Protein AF-A0A367QT97-F1 (afdb_monomer)

Structure (mmCIF, N/CA/C/O backbone):
data_AF-A0A367QT97-F1
#
_entry.id   AF-A0A367QT97-F1
#
loop_
_atom_site.group_PDB
_atom_site.id
_atom_site.type_symbol
_atom_site.label_atom_id
_atom_site.label_alt_id
_atom_site.label_comp_id
_atom_site.label_asym_id
_atom_site.label_entity_id
_atom_site.label_seq_id
_atom_site.pdbx_PDB_ins_code
_atom_site.Cartn_x
_atom_site.Cartn_y
_atom_site.Cartn_z
_atom_site.occupancy
_atom_site.B_iso_or_equiv
_atom_site.auth_seq_id
_atom_site.auth_comp_id
_atom_site.auth_asym_id
_atom_site.auth_atom_id
_atom_site.pdbx_PDB_model_num
ATOM 1 N N . MET A 1 1 ? -11.646 2.315 7.228 1.00 71.12 1 MET A N 1
ATOM 2 C CA . MET A 1 1 ? -12.641 1.534 6.466 1.00 71.12 1 MET A CA 1
ATOM 3 C C . MET A 1 1 ? -11.868 0.603 5.550 1.00 71.12 1 MET A C 1
ATOM 5 O O . MET A 1 1 ? -10.977 1.116 4.876 1.00 71.12 1 MET A O 1
ATOM 9 N N . PRO A 1 2 ? -12.217 -0.692 5.456 1.00 78.62 2 PRO A N 1
ATOM 10 C CA . PRO A 1 2 ? -11.449 -1.625 4.644 1.00 78.62 2 PRO A CA 1
ATOM 11 C C . PRO A 1 2 ? -11.637 -1.324 3.158 1.00 78.62 2 PRO A C 1
ATOM 13 O O . PRO A 1 2 ? -12.748 -1.034 2.698 1.00 78.62 2 PRO A O 1
ATOM 16 N N . TYR A 1 3 ? -10.556 -1.431 2.391 1.00 83.12 3 TYR A N 1
ATOM 17 C CA . TYR A 1 3 ? -10.597 -1.274 0.942 1.00 83.12 3 TYR A CA 1
ATOM 18 C C . TYR A 1 3 ? -11.240 -2.513 0.319 1.00 83.12 3 TYR A C 1
ATOM 20 O O . TYR A 1 3 ? -10.768 -3.637 0.518 1.00 83.12 3 TYR A O 1
ATOM 28 N N . LYS A 1 4 ? -12.314 -2.330 -0.456 1.00 82.75 4 LYS A N 1
ATOM 29 C CA . LYS A 1 4 ? -13.041 -3.444 -1.089 1.00 82.75 4 LYS A CA 1
ATOM 30 C C . LYS A 1 4 ? -12.372 -3.898 -2.375 1.00 82.75 4 LYS A C 1
ATOM 32 O O . LYS A 1 4 ? -12.385 -5.088 -2.680 1.00 82.75 4 LYS A O 1
ATOM 37 N N . GLN A 1 5 ? -11.770 -2.969 -3.109 1.00 85.44 5 GLN A N 1
ATOM 38 C CA . GLN A 1 5 ? -11.031 -3.258 -4.331 1.00 85.44 5 GLN A CA 1
ATOM 39 C C . GLN A 1 5 ? -9.700 -2.508 -4.358 1.00 85.44 5 GLN A C 1
ATOM 41 O O . GLN A 1 5 ? -9.573 -1.423 -3.797 1.00 85.44 5 GLN A O 1
ATOM 46 N N . ILE A 1 6 ? -8.730 -3.037 -5.105 1.00 87.06 6 ILE A N 1
ATOM 47 C CA . ILE A 1 6 ? -7.455 -2.351 -5.376 1.00 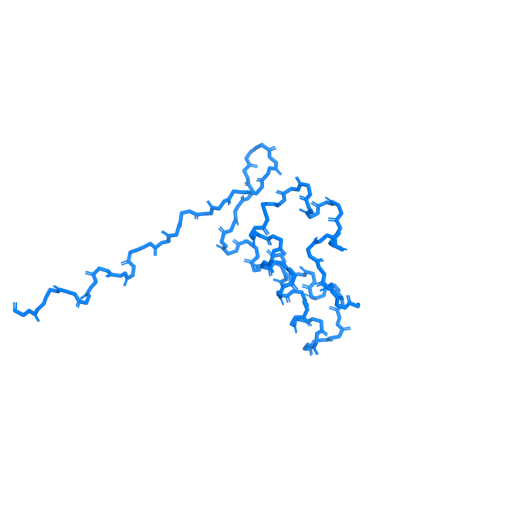87.06 6 ILE A CA 1
ATOM 48 C C . ILE A 1 6 ? -7.644 -0.961 -6.012 1.00 87.06 6 ILE A C 1
ATOM 50 O O . ILE A 1 6 ? -6.807 -0.081 -5.848 1.00 87.06 6 ILE A O 1
ATOM 54 N N . ASN A 1 7 ? -8.774 -0.731 -6.690 1.00 86.12 7 ASN A N 1
ATOM 55 C CA . ASN A 1 7 ? -9.116 0.561 -7.289 1.00 86.12 7 ASN A CA 1
ATOM 56 C C . ASN A 1 7 ? -9.513 1.629 -6.257 1.00 86.12 7 ASN A C 1
ATOM 58 O O . ASN A 1 7 ? -9.411 2.819 -6.559 1.00 86.12 7 ASN A O 1
ATOM 62 N N . ASP A 1 8 ? -9.917 1.211 -5.055 1.00 88.31 8 ASP A N 1
ATOM 63 C CA . ASP A 1 8 ? -10.270 2.105 -3.948 1.00 88.31 8 ASP A CA 1
ATOM 64 C C . ASP A 1 8 ? -9.023 2.624 -3.215 1.00 88.31 8 ASP A C 1
ATOM 66 O O . ASP A 1 8 ? -9.120 3.529 -2.388 1.00 88.31 8 ASP A O 1
ATOM 70 N N . LEU A 1 9 ? -7.846 2.060 -3.511 1.00 87.69 9 LEU A N 1
ATOM 71 C CA . LEU A 1 9 ? -6.585 2.489 -2.919 1.00 87.69 9 LEU A CA 1
ATOM 72 C C . LEU A 1 9 ? -6.235 3.929 -3.334 1.00 87.69 9 LEU A C 1
ATOM 74 O O . LEU A 1 9 ? -6.629 4.378 -4.421 1.00 87.69 9 LEU A O 1
ATOM 78 N N . PRO A 1 10 ? -5.439 4.646 -2.516 1.00 87.62 10 PRO A N 1
ATOM 79 C CA . PRO A 1 10 ? -4.959 5.979 -2.860 1.00 87.62 10 PRO A CA 1
ATOM 80 C C . PRO A 1 10 ? -4.244 5.998 -4.216 1.00 87.62 10 PRO A C 1
ATOM 82 O O . PRO A 1 10 ? -3.500 5.074 -4.551 1.00 87.62 10 PRO A O 1
ATOM 85 N N . ASP A 1 11 ? -4.402 7.073 -4.988 1.00 87.69 11 ASP A N 1
ATOM 86 C CA . ASP A 1 11 ? -3.769 7.191 -6.311 1.00 87.69 11 ASP A CA 1
ATOM 87 C C . ASP A 1 11 ? -2.238 7.107 -6.236 1.00 87.69 11 ASP A C 1
ATOM 89 O O . ASP A 1 11 ? -1.596 6.551 -7.123 1.00 87.69 11 ASP A O 1
ATOM 93 N N . SER A 1 12 ? -1.642 7.568 -5.132 1.00 85.38 12 SER A N 1
ATOM 94 C CA . SER A 1 12 ? -0.210 7.409 -4.859 1.00 85.38 12 SER A CA 1
ATOM 95 C C . SER A 1 12 ? 0.220 5.944 -4.743 1.00 85.38 12 SER A C 1
ATOM 97 O O . SER A 1 12 ? 1.356 5.615 -5.065 1.00 85.38 12 SER A O 1
ATOM 99 N N . VAL A 1 13 ? -0.668 5.054 -4.308 1.00 86.69 13 VAL A N 1
ATOM 100 C CA . VAL A 1 13 ? -0.423 3.612 -4.246 1.00 86.69 13 VAL A CA 1
ATOM 101 C C . VAL A 1 13 ? -0.612 3.033 -5.647 1.00 86.69 13 VAL A C 1
ATOM 103 O O . VAL A 1 13 ? 0.324 2.468 -6.203 1.00 86.69 13 VAL A O 1
ATOM 106 N N . LYS A 1 14 ? -1.770 3.266 -6.275 1.00 89.44 14 LYS A N 1
ATOM 107 C CA . LYS A 1 14 ? -2.119 2.692 -7.589 1.00 89.44 14 LYS A CA 1
ATOM 108 C C . LYS A 1 14 ? -1.150 3.073 -8.711 1.00 89.44 14 LYS A C 1
ATOM 110 O O . LYS A 1 14 ? -0.829 2.230 -9.540 1.00 89.44 14 LYS A O 1
ATOM 115 N N . ASN A 1 15 ? -0.666 4.315 -8.726 1.00 89.19 15 ASN A N 1
ATOM 116 C CA . ASN A 1 15 ? 0.213 4.810 -9.790 1.00 89.19 15 ASN A CA 1
ATOM 117 C C . ASN A 1 15 ? 1.667 4.340 -9.643 1.00 89.19 15 ASN A C 1
ATOM 119 O O . ASN A 1 15 ? 2.405 4.318 -10.625 1.00 89.19 15 ASN A O 1
ATOM 123 N N . ASN A 1 16 ? 2.092 3.980 -8.429 1.00 88.38 16 ASN A N 1
ATOM 124 C CA . ASN A 1 16 ? 3.479 3.599 -8.157 1.00 88.38 16 ASN A CA 1
ATOM 125 C C . ASN A 1 16 ? 3.665 2.085 -7.990 1.00 88.38 16 ASN A C 1
ATOM 127 O O . ASN A 1 16 ? 4.789 1.601 -8.120 1.00 88.38 16 ASN A O 1
ATOM 131 N N . LEU A 1 17 ? 2.591 1.346 -7.694 1.00 89.94 17 LEU A N 1
ATOM 132 C CA . LEU A 1 17 ? 2.634 -0.084 -7.407 1.00 89.94 17 LEU A CA 1
ATOM 133 C C . LEU A 1 17 ? 2.069 -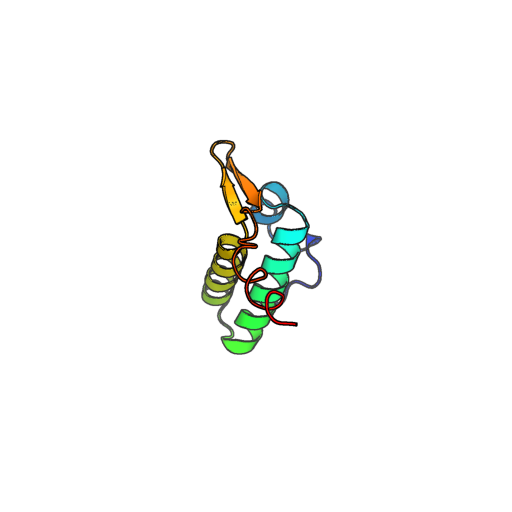0.918 -8.560 1.00 89.94 17 LEU A C 1
ATOM 135 O O . LEU A 1 17 ? 0.974 -0.627 -9.048 1.00 89.94 17 LEU A O 1
ATOM 139 N N . PRO 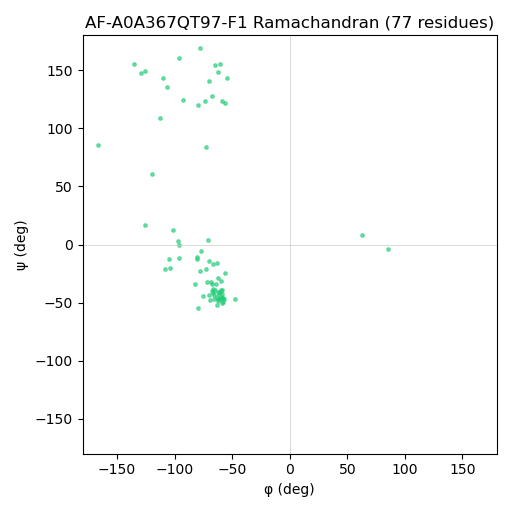A 1 18 ? 2.743 -2.016 -8.942 1.00 91.62 18 PRO A N 1
ATOM 140 C CA . PRO A 1 18 ? 2.171 -3.012 -9.838 1.00 91.62 18 PRO A CA 1
ATOM 141 C C . PRO A 1 18 ? 0.904 -3.624 -9.237 1.00 91.62 18 PRO A C 1
ATOM 143 O O . PRO A 1 18 ? 0.769 -3.704 -8.016 1.00 91.62 18 PRO A O 1
ATOM 146 N N . LYS A 1 19 ? 0.006 -4.141 -10.085 1.00 91.00 19 LYS A N 1
ATOM 147 C CA . LYS A 1 19 ? -1.277 -4.735 -9.661 1.00 91.00 19 LYS A CA 1
ATOM 148 C C . LYS A 1 19 ? -1.134 -5.716 -8.490 1.00 91.00 19 LYS A C 1
ATOM 150 O O . LYS A 1 19 ? -1.864 -5.614 -7.514 1.00 91.00 19 LYS A O 1
ATOM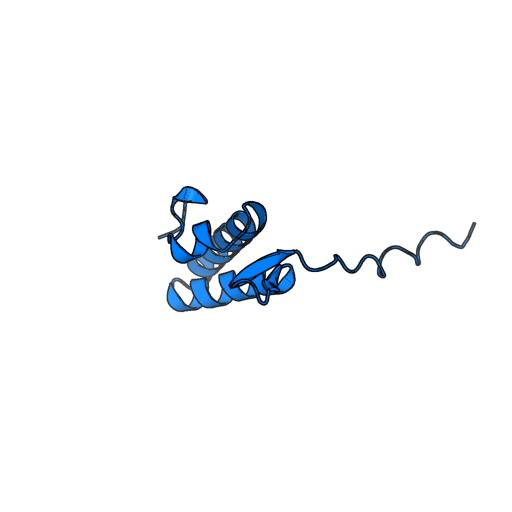 155 N N . HIS A 1 20 ? -0.164 -6.622 -8.558 1.00 91.00 20 HIS A N 1
ATOM 156 C CA . HIS A 1 20 ? 0.030 -7.617 -7.506 1.00 91.00 20 HIS A CA 1
ATOM 157 C C . HIS A 1 20 ? 0.491 -7.002 -6.171 1.00 91.00 20 HIS A C 1
ATOM 159 O O . HIS A 1 20 ? 0.051 -7.415 -5.103 1.00 91.00 20 HIS A O 1
ATOM 165 N N . ALA A 1 21 ? 1.291 -5.936 -6.211 1.00 91.69 21 ALA A N 1
ATOM 166 C CA . ALA A 1 21 ? 1.669 -5.208 -5.004 1.00 91.69 21 ALA A CA 1
ATOM 167 C C . ALA A 1 21 ? 0.478 -4.453 -4.384 1.00 91.69 21 ALA A C 1
ATOM 169 O O . ALA A 1 21 ? 0.390 -4.338 -3.163 1.00 91.69 21 ALA A O 1
ATOM 170 N N . GLN A 1 22 ? -0.464 -3.976 -5.208 1.00 93.81 22 GLN A N 1
ATOM 171 C CA . GLN A 1 22 ? -1.716 -3.376 -4.731 1.00 93.81 22 GLN A CA 1
ATOM 172 C C . GLN A 1 22 ? -2.593 -4.402 -3.998 1.00 93.81 22 GLN A C 1
ATOM 174 O O . GLN A 1 22 ? -3.173 -4.080 -2.964 1.00 93.81 22 GLN A O 1
ATOM 179 N N . GLU A 1 23 ? -2.655 -5.642 -4.494 1.00 93.38 23 GLU A N 1
ATOM 180 C CA . GLU A 1 23 ? -3.379 -6.748 -3.847 1.00 93.38 23 GLU A CA 1
ATOM 181 C C . GLU A 1 23 ? -2.775 -7.079 -2.471 1.00 93.38 23 GLU A C 1
ATOM 183 O O . GLU A 1 23 ? -3.505 -7.183 -1.485 1.00 93.38 23 GLU A O 1
ATOM 188 N N . ILE A 1 24 ? -1.440 -7.159 -2.377 1.00 93.12 24 ILE A N 1
ATOM 189 C CA . ILE A 1 24 ? -0.726 -7.364 -1.104 1.00 93.12 24 ILE A CA 1
ATOM 190 C C . ILE A 1 24 ? -1.023 -6.222 -0.130 1.00 93.12 24 ILE A C 1
ATOM 192 O O . ILE A 1 24 ? -1.341 -6.465 1.036 1.00 93.12 24 ILE A O 1
ATOM 196 N N . PHE A 1 25 ? -0.944 -4.977 -0.607 1.00 93.19 25 PHE A N 1
ATOM 197 C CA . PHE A 1 25 ? -1.235 -3.800 0.202 1.00 93.19 25 PHE A CA 1
ATOM 198 C C . PHE A 1 25 ? -2.662 -3.848 0.760 1.00 93.19 25 PHE A C 1
ATOM 200 O O . PHE A 1 25 ? -2.853 -3.668 1.960 1.00 93.19 25 PHE A O 1
ATOM 207 N N . GLN A 1 26 ? -3.652 -4.122 -0.093 1.00 94.00 26 GLN A N 1
ATOM 208 C CA . GLN A 1 26 ? -5.060 -4.208 0.291 1.00 94.00 26 GLN A CA 1
ATOM 209 C C . GLN A 1 26 ? -5.286 -5.281 1.363 1.00 94.00 26 GLN A C 1
ATOM 211 O O . GLN A 1 26 ? -5.912 -5.007 2.386 1.00 94.00 26 GLN A O 1
ATOM 216 N N . ALA A 1 27 ? -4.772 -6.494 1.141 1.00 92.75 27 ALA A N 1
ATOM 217 C CA . ALA A 1 27 ? -4.945 -7.608 2.067 1.00 92.75 27 ALA A CA 1
ATOM 218 C C . ALA A 1 27 ? -4.310 -7.314 3.435 1.00 92.75 27 ALA A C 1
ATOM 220 O O . ALA A 1 27 ? -4.954 -7.491 4.469 1.00 92.75 27 ALA A O 1
ATOM 221 N N . ALA A 1 28 ? -3.073 -6.811 3.439 1.00 94.00 28 ALA A N 1
ATOM 222 C CA . ALA A 1 28 ? -2.358 -6.469 4.662 1.00 94.00 28 ALA A CA 1
ATOM 223 C C . ALA A 1 28 ? -3.004 -5.294 5.410 1.00 94.00 28 ALA A C 1
ATOM 225 O O . ALA A 1 28 ? -3.075 -5.318 6.637 1.00 94.00 28 ALA A O 1
ATOM 226 N N . PHE A 1 29 ? -3.503 -4.286 4.688 1.00 93.25 29 PHE A N 1
ATOM 227 C CA . PHE A 1 29 ? -4.221 -3.164 5.285 1.00 93.25 29 PHE A CA 1
ATOM 228 C C . PHE A 1 29 ? -5.509 -3.631 5.961 1.00 93.25 29 PHE A C 1
ATOM 230 O O . PHE A 1 29 ? -5.707 -3.347 7.136 1.00 93.25 29 PHE A O 1
ATOM 237 N N . ASN A 1 30 ? -6.354 -4.376 5.241 1.00 92.12 30 ASN A N 1
ATOM 238 C CA . ASN A 1 30 ? -7.640 -4.833 5.765 1.00 92.12 30 ASN A CA 1
ATOM 239 C C . ASN A 1 30 ? -7.456 -5.720 7.002 1.00 92.12 30 ASN A C 1
ATOM 241 O O . ASN A 1 30 ? -8.178 -5.558 7.979 1.00 92.12 30 ASN A O 1
ATOM 245 N N . ASN A 1 31 ? -6.461 -6.612 6.983 1.00 92.94 31 ASN A N 1
ATOM 246 C CA . ASN A 1 31 ? -6.154 -7.468 8.124 1.00 92.94 31 ASN A CA 1
ATOM 247 C C . ASN A 1 31 ? -5.648 -6.665 9.336 1.00 92.94 31 ASN A C 1
ATOM 249 O O . ASN A 1 31 ? -6.099 -6.888 10.454 1.00 92.94 31 ASN A O 1
ATOM 253 N N . ALA A 1 32 ? -4.763 -5.690 9.119 1.00 92.19 32 ALA A N 1
ATOM 254 C CA . ALA A 1 32 ? -4.247 -4.855 10.200 1.00 92.19 32 ALA A CA 1
ATOM 255 C C . ALA A 1 32 ? -5.290 -3.862 10.744 1.00 92.19 32 ALA A C 1
ATOM 257 O O . ALA A 1 32 ? -5.269 -3.541 11.930 1.00 92.19 32 ALA A O 1
ATOM 258 N N . GLU A 1 33 ? -6.199 -3.363 9.904 1.00 91.06 33 GLU A N 1
ATOM 259 C CA . GLU A 1 33 ? -7.323 -2.537 10.348 1.00 91.06 33 GLU A CA 1
ATOM 260 C C . GLU A 1 33 ? -8.297 -3.359 11.200 1.00 91.06 33 GLU A C 1
ATOM 262 O O . GLU A 1 33 ? -8.742 -2.882 12.240 1.00 91.06 33 GLU A O 1
ATOM 267 N N . GLU A 1 34 ? -8.588 -4.599 10.799 1.00 91.06 34 GLU A N 1
ATOM 268 C CA . GLU A 1 34 ? -9.417 -5.525 11.576 1.00 91.06 34 GLU A CA 1
ATOM 269 C C . GLU A 1 34 ? -8.786 -5.854 12.938 1.00 91.06 34 GLU A C 1
ATOM 271 O O . GLU A 1 34 ? -9.485 -5.882 13.949 1.00 91.06 34 GLU A O 1
ATOM 276 N N . GLU A 1 35 ? -7.467 -6.055 12.981 1.00 91.38 35 GLU A N 1
ATOM 277 C CA . GLU A 1 35 ? -6.751 -6.410 14.209 1.00 91.38 35 GLU A CA 1
ATOM 278 C C . GLU A 1 35 ? -6.579 -5.223 15.167 1.00 91.38 35 GLU A C 1
ATOM 280 O O . GLU A 1 35 ? -6.758 -5.364 16.378 1.00 91.38 35 GLU A O 1
ATOM 285 N N . TYR A 1 36 ? -6.204 -4.053 14.643 1.00 88.56 36 TYR A N 1
ATOM 286 C CA . TYR A 1 36 ? -5.783 -2.918 15.469 1.00 88.56 36 TYR A CA 1
ATOM 287 C C . TYR A 1 36 ? -6.790 -1.771 15.523 1.00 88.56 36 TYR A C 1
ATOM 289 O O . TYR A 1 36 ? -6.696 -0.944 16.424 1.00 88.56 36 TYR A O 1
ATOM 297 N N . GLY A 1 37 ? -7.711 -1.663 14.563 1.00 87.44 37 GLY A N 1
ATOM 298 C CA . GLY A 1 37 ? -8.640 -0.531 14.453 1.00 87.44 37 GLY A CA 1
ATOM 299 C C . GLY A 1 37 ? -7.966 0.827 14.201 1.00 87.44 37 GLY A C 1
ATOM 300 O O . GLY A 1 37 ? -8.624 1.863 14.257 1.00 87.44 37 GLY A O 1
ATOM 301 N N . GLU A 1 38 ? -6.658 0.838 13.934 1.00 90.56 38 GLU A N 1
ATOM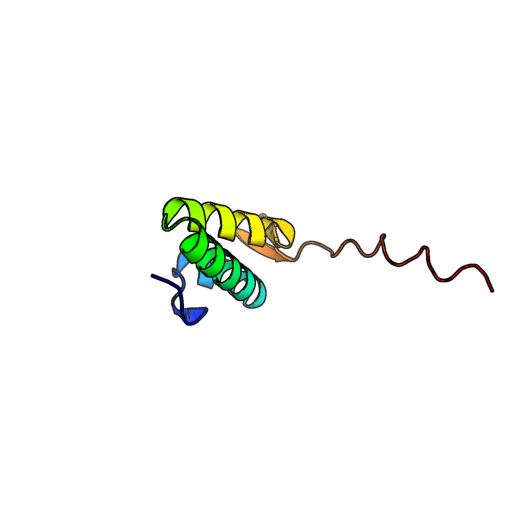 302 C CA . GLU A 1 38 ? -5.841 2.038 13.759 1.00 90.56 38 GLU A CA 1
ATOM 303 C C . GLU A 1 38 ? -5.358 2.145 12.313 1.00 90.56 38 GLU A C 1
ATOM 305 O O . GLU A 1 38 ? -4.460 1.419 11.879 1.00 90.56 38 GLU A O 1
ATOM 310 N N . GLU A 1 39 ? -5.911 3.103 11.574 1.00 88.38 39 GLU A N 1
ATOM 311 C CA . GLU A 1 39 ? -5.599 3.312 10.158 1.00 88.38 39 GLU A CA 1
ATOM 312 C C . GLU A 1 39 ? -4.102 3.566 9.915 1.00 88.38 39 GLU A C 1
ATOM 314 O O . GLU A 1 39 ? -3.494 2.923 9.059 1.00 88.38 39 GLU A O 1
ATOM 319 N N . GLU A 1 40 ? -3.456 4.430 10.705 1.00 90.62 40 GLU A N 1
ATOM 320 C CA . GLU A 1 40 ? -2.016 4.688 10.566 1.00 90.62 40 GLU A CA 1
ATOM 321 C C . GLU A 1 40 ? -1.169 3.424 10.741 1.00 90.62 40 GLU A C 1
ATOM 323 O O . GLU A 1 40 ? -0.165 3.223 10.048 1.00 90.62 40 GLU A O 1
ATOM 328 N N . ARG A 1 41 ? -1.555 2.561 11.688 1.00 92.81 41 ARG A N 1
ATOM 329 C CA . ARG A 1 41 ? -0.861 1.300 11.935 1.00 92.81 41 ARG A CA 1
ATOM 330 C C . ARG A 1 41 ? -1.090 0.337 10.778 1.00 92.81 41 ARG A C 1
ATOM 332 O O . ARG A 1 41 ? -0.116 -0.247 10.304 1.00 92.81 41 ARG A O 1
ATOM 339 N N . ALA A 1 42 ? -2.319 0.244 10.279 1.00 92.75 42 ALA A N 1
ATOM 340 C CA . ALA A 1 42 ? -2.650 -0.557 9.109 1.00 92.75 42 ALA A CA 1
ATOM 341 C C . ALA A 1 42 ? -1.854 -0.121 7.869 1.00 92.75 42 ALA A C 1
ATOM 343 O O . ALA A 1 42 ? -1.268 -0.961 7.187 1.00 92.75 42 ALA A O 1
ATOM 344 N N . PHE A 1 43 ? -1.705 1.188 7.638 1.00 92.06 43 PHE A N 1
ATOM 345 C CA . PHE A 1 43 ? -0.846 1.726 6.579 1.00 92.06 43 PHE A CA 1
ATOM 346 C C . PHE A 1 43 ? 0.615 1.290 6.729 1.00 92.06 43 PHE A C 1
ATOM 348 O O . PHE A 1 43 ? 1.237 0.864 5.753 1.00 92.06 43 PHE A O 1
ATOM 355 N N . ARG A 1 44 ? 1.180 1.373 7.940 1.00 93.81 44 ARG A N 1
ATOM 356 C CA . ARG A 1 44 ? 2.563 0.938 8.201 1.00 93.81 44 ARG A CA 1
ATOM 357 C C . ARG A 1 44 ? 2.746 -0.557 7.922 1.00 93.81 44 ARG A C 1
ATOM 359 O O . ARG A 1 44 ? 3.743 -0.936 7.302 1.00 93.81 44 ARG A O 1
ATOM 366 N N . VAL A 1 45 ? 1.791 -1.392 8.333 1.00 94.38 45 VAL A N 1
ATOM 367 C CA . VAL A 1 45 ? 1.813 -2.846 8.095 1.00 94.38 45 VAL A CA 1
ATOM 368 C C . VAL A 1 45 ? 1.700 -3.156 6.602 1.00 94.38 45 VAL A C 1
ATOM 370 O O . VAL A 1 45 ? 2.527 -3.898 6.075 1.00 94.38 45 VAL A O 1
ATOM 373 N N . ALA A 1 46 ? 0.763 -2.523 5.897 1.00 93.31 46 ALA A N 1
ATOM 374 C CA . ALA A 1 46 ? 0.570 -2.714 4.463 1.00 93.31 46 ALA A CA 1
ATOM 375 C C . ALA A 1 46 ? 1.816 -2.340 3.644 1.00 93.31 46 ALA A C 1
ATOM 377 O O . ALA A 1 46 ? 2.271 -3.118 2.804 1.00 93.31 46 ALA A O 1
ATOM 378 N N . TRP A 1 47 ? 2.446 -1.200 3.943 1.00 93.31 47 TRP A N 1
ATOM 379 C CA . TRP A 1 47 ? 3.713 -0.821 3.309 1.00 93.31 47 TRP A CA 1
ATOM 380 C C . TRP A 1 47 ? 4.858 -1.771 3.647 1.00 93.31 47 TRP A C 1
ATOM 382 O O . TRP A 1 47 ? 5.733 -1.993 2.813 1.00 93.31 47 TRP A O 1
ATOM 392 N N . SER A 1 48 ? 4.871 -2.329 4.856 1.00 94.06 48 SER A N 1
ATOM 393 C CA . SER A 1 48 ? 5.869 -3.326 5.247 1.00 94.06 48 SER A CA 1
ATOM 394 C C . SER A 1 48 ? 5.686 -4.623 4.462 1.00 94.06 48 SER A C 1
ATOM 396 O O . SER A 1 48 ? 6.676 -5.188 4.011 1.00 94.06 48 SER A O 1
ATOM 398 N N . ALA A 1 49 ? 4.442 -5.054 4.232 1.00 93.38 49 ALA A N 1
ATOM 399 C CA . ALA A 1 49 ? 4.127 -6.219 3.409 1.00 93.38 49 ALA A CA 1
ATOM 400 C C . ALA A 1 49 ? 4.590 -6.027 1.959 1.00 93.38 49 ALA A C 1
ATOM 402 O O . ALA A 1 49 ? 5.328 -6.855 1.440 1.00 93.38 49 ALA A O 1
ATOM 403 N N . VAL A 1 50 ? 4.270 -4.883 1.348 1.00 92.50 50 VAL A N 1
ATOM 404 C CA . VAL A 1 50 ? 4.757 -4.533 0.004 1.00 92.50 50 VAL A CA 1
ATOM 405 C C . VAL A 1 50 ? 6.284 -4.546 -0.054 1.00 92.50 50 VAL A C 1
ATOM 407 O O . VAL A 1 50 ? 6.855 -5.155 -0.948 1.00 92.50 50 VAL A O 1
ATOM 410 N N . LYS A 1 51 ? 6.962 -3.932 0.924 1.00 91.56 51 LYS A N 1
ATOM 411 C CA . LYS A 1 51 ? 8.432 -3.877 0.989 1.00 91.56 51 LYS A CA 1
ATOM 412 C C . LYS A 1 51 ? 9.108 -5.238 1.140 1.00 91.56 51 LYS A C 1
ATOM 414 O O . LYS A 1 51 ? 10.325 -5.310 0.966 1.00 91.56 51 LYS A O 1
ATOM 419 N N . ARG A 1 52 ? 8.383 -6.296 1.516 1.00 91.06 52 ARG A N 1
ATOM 420 C CA . ARG A 1 52 ? 8.951 -7.649 1.582 1.00 91.06 52 ARG A CA 1
ATOM 421 C C . ARG A 1 52 ? 9.243 -8.167 0.184 1.00 91.06 52 ARG A C 1
ATOM 423 O O . ARG A 1 52 ? 10.381 -8.559 -0.049 1.00 91.06 52 ARG A O 1
ATOM 430 N N . ASP A 1 53 ? 8.283 -8.027 -0.726 1.00 89.44 53 ASP A N 1
ATOM 431 C CA . ASP A 1 53 ? 8.343 -8.610 -2.073 1.00 89.44 53 ASP A CA 1
ATOM 432 C C . ASP A 1 53 ? 8.640 -7.582 -3.169 1.00 89.44 53 ASP A C 1
ATOM 434 O O . ASP A 1 53 ? 8.953 -7.953 -4.295 1.00 89.44 53 ASP A O 1
ATOM 438 N N . TYR A 1 54 ? 8.553 -6.290 -2.855 1.00 92.69 54 TYR A N 1
ATOM 439 C CA . TYR A 1 54 ? 8.817 -5.190 -3.773 1.00 92.69 54 TYR A CA 1
ATOM 440 C C . TYR A 1 54 ? 9.850 -4.225 -3.201 1.00 92.69 54 TYR A C 1
ATOM 442 O O . TYR A 1 54 ? 9.944 -4.008 -1.991 1.00 92.69 54 TYR A O 1
ATOM 450 N N . GLU A 1 55 ? 10.611 -3.600 -4.085 1.00 92.50 55 GLU A N 1
ATOM 451 C CA . GLU A 1 55 ? 11.552 -2.536 -3.765 1.00 92.50 55 GLU A CA 1
ATOM 452 C C . GLU A 1 55 ? 11.337 -1.333 -4.669 1.00 92.50 55 GLU A C 1
ATOM 454 O O . GLU A 1 55 ? 10.905 -1.461 -5.813 1.00 92.50 55 GLU A O 1
ATOM 459 N N . LYS A 1 56 ? 11.596 -0.142 -4.133 1.00 90.19 56 LYS A N 1
ATOM 460 C CA . LYS A 1 56 ? 11.493 1.087 -4.909 1.00 90.19 56 LYS A CA 1
ATOM 461 C C . LYS A 1 56 ? 12.756 1.233 -5.755 1.00 90.19 56 LYS A C 1
ATOM 463 O O . LYS A 1 56 ? 13.844 1.299 -5.189 1.00 90.19 56 LYS A O 1
ATOM 468 N N . GLY A 1 57 ? 12.592 1.278 -7.071 1.00 89.00 57 GLY A N 1
ATOM 469 C CA . GLY A 1 57 ? 13.666 1.528 -8.021 1.00 89.00 57 GLY A CA 1
ATOM 470 C C . GLY A 1 57 ? 14.033 3.006 -8.109 1.00 89.00 57 GLY A C 1
ATOM 471 O O . GLY A 1 57 ? 13.321 3.890 -7.618 1.00 89.00 57 GLY A O 1
ATOM 472 N N . ASP A 1 58 ? 15.146 3.269 -8.789 1.00 88.75 58 ASP A N 1
ATOM 473 C CA . ASP A 1 58 ? 15.654 4.624 -9.038 1.00 88.75 58 ASP A CA 1
ATOM 474 C C . ASP A 1 58 ? 14.742 5.442 -9.971 1.00 88.75 58 ASP A C 1
ATOM 476 O O . ASP A 1 58 ? 14.808 6.669 -10.001 1.00 88.75 58 ASP A O 1
ATOM 480 N N . ASP A 1 59 ? 13.848 4.770 -10.699 1.00 88.06 59 ASP A N 1
ATOM 481 C CA . ASP A 1 59 ? 12.797 5.367 -11.528 1.00 88.06 59 ASP A CA 1
ATOM 482 C C . ASP A 1 59 ? 11.602 5.891 -10.713 1.00 88.06 59 ASP A C 1
ATOM 484 O O . ASP A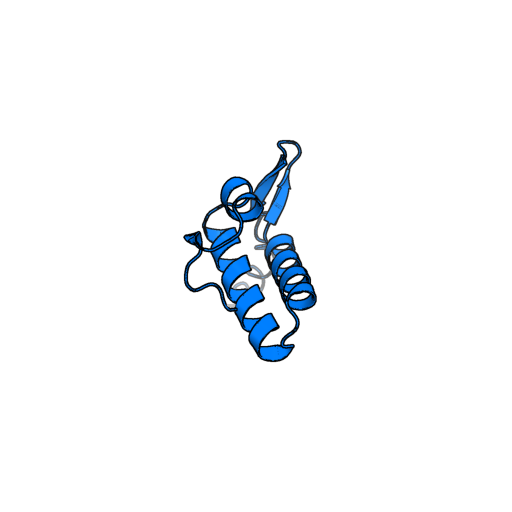 1 59 ? 10.695 6.517 -11.259 1.00 88.06 59 ASP A O 1
ATOM 488 N N . GLY A 1 60 ? 11.593 5.650 -9.400 1.00 84.94 60 GLY A N 1
ATOM 489 C CA . GLY A 1 60 ? 10.504 6.027 -8.510 1.00 84.94 60 GLY A CA 1
ATOM 490 C C . GLY A 1 60 ? 9.365 5.008 -8.434 1.00 84.94 60 GLY A C 1
ATOM 491 O O . GLY A 1 60 ? 8.473 5.198 -7.601 1.00 84.94 60 GLY A O 1
ATOM 492 N N . HIS A 1 61 ? 9.414 3.927 -9.219 1.00 87.44 61 HIS A N 1
ATOM 493 C CA . HIS A 1 61 ? 8.408 2.865 -9.249 1.00 87.44 61 HIS A CA 1
ATOM 494 C C . HIS A 1 61 ? 8.803 1.672 -8.372 1.00 87.44 61 HIS A C 1
ATOM 496 O O . HIS A 1 61 ? 9.960 1.501 -7.997 1.00 87.44 61 HIS A O 1
ATOM 502 N N . TRP A 1 62 ? 7.821 0.848 -8.002 1.00 91.62 62 TRP A N 1
ATOM 503 C CA . TRP A 1 62 ? 8.064 -0.374 -7.236 1.00 91.62 62 TRP A CA 1
ATOM 504 C C . TRP A 1 62 ? 8.251 -1.577 -8.161 1.00 91.62 62 TRP A C 1
ATOM 506 O O . TR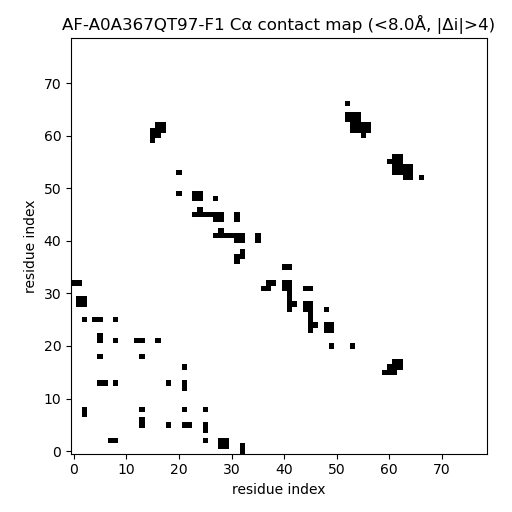P A 1 62 ? 7.360 -1.910 -8.944 1.00 91.62 62 TRP A O 1
ATOM 516 N N . HIS A 1 63 ? 9.375 -2.270 -8.011 1.00 90.88 63 HIS A N 1
ATOM 517 C CA . HIS A 1 63 ? 9.744 -3.461 -8.774 1.00 90.88 63 HIS A CA 1
ATOM 518 C C . HIS A 1 63 ? 9.690 -4.695 -7.881 1.00 90.88 63 HIS A C 1
ATOM 520 O O . HIS A 1 63 ? 10.000 -4.614 -6.693 1.00 90.88 63 HIS A O 1
ATOM 526 N N . LYS A 1 64 ? 9.258 -5.836 -8.433 1.00 90.56 64 LYS A N 1
ATOM 527 C CA . LYS A 1 64 ? 9.232 -7.099 -7.684 1.00 90.56 64 LYS 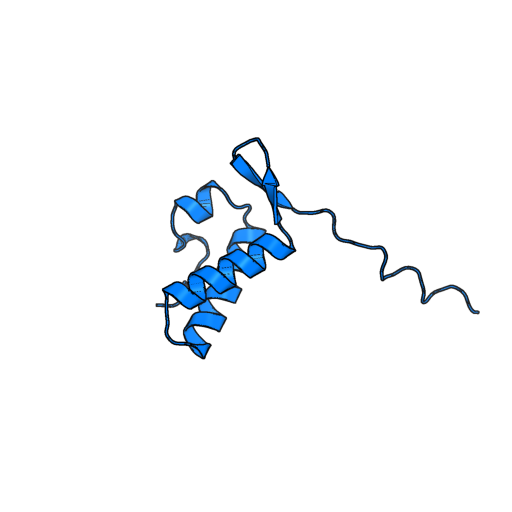A CA 1
ATOM 528 C C . LYS A 1 64 ? 10.675 -7.513 -7.410 1.00 90.56 64 LYS A C 1
ATOM 530 O O . LYS A 1 64 ? 11.472 -7.605 -8.343 1.00 90.56 64 LYS A O 1
ATOM 535 N N . LYS A 1 65 ? 10.992 -7.783 -6.149 1.00 87.81 65 LYS A N 1
ATOM 536 C CA . LYS A 1 65 ? 12.270 -8.371 -5.771 1.00 87.81 65 LYS A CA 1
ATOM 537 C C . LYS A 1 65 ? 12.402 -9.756 -6.399 1.00 87.81 65 LYS A C 1
ATOM 539 O O . LYS A 1 65 ? 11.394 -10.452 -6.562 1.00 87.81 65 LYS A O 1
ATOM 544 N N . PRO A 1 66 ? 13.625 -10.182 -6.741 1.00 80.88 66 PRO A N 1
ATOM 545 C CA . PRO A 1 66 ? 13.854 -11.566 -7.116 1.00 80.88 66 PRO A CA 1
ATOM 546 C C . PRO A 1 66 ? 13.384 -12.466 -5.965 1.00 80.88 66 PRO A C 1
ATOM 548 O O . PRO A 1 66 ? 13.828 -12.306 -4.830 1.00 80.88 66 PRO A O 1
ATOM 551 N N . GLU A 1 67 ? 12.437 -13.365 -6.245 1.00 68.44 67 GLU A N 1
ATOM 552 C CA . GLU A 1 67 ? 12.024 -14.391 -5.286 1.00 68.44 67 GLU A CA 1
ATOM 553 C C . GLU A 1 67 ? 13.256 -15.224 -4.937 1.00 68.44 67 GLU A C 1
ATOM 555 O O . GLU A 1 67 ? 13.923 -15.759 -5.828 1.00 68.44 67 GLU A O 1
ATOM 560 N N . ASP A 1 68 ? 13.582 -15.304 -3.648 1.00 61.00 68 ASP A N 1
ATOM 561 C CA . ASP A 1 68 ? 14.708 -16.098 -3.178 1.00 61.00 68 ASP A CA 1
ATOM 562 C C . ASP A 1 68 ? 14.354 -17.591 -3.274 1.00 61.00 68 ASP A C 1
ATOM 564 O O . ASP A 1 68 ? 13.868 -18.224 -2.339 1.00 61.00 68 ASP A O 1
ATOM 568 N N . ILE A 1 69 ? 14.549 -18.157 -4.465 1.00 60.59 69 ILE A N 1
ATOM 569 C CA . ILE A 1 69 ? 14.315 -19.573 -4.772 1.00 60.59 69 ILE A CA 1
ATOM 570 C C . ILE A 1 69 ? 15.350 -20.508 -4.122 1.00 60.59 69 ILE A C 1
ATOM 572 O O . ILE A 1 69 ? 15.308 -21.719 -4.346 1.00 60.59 69 ILE A O 1
ATOM 576 N N . THR A 1 70 ? 16.285 -19.995 -3.313 1.00 58.38 70 THR A N 1
ATOM 577 C CA . THR A 1 70 ? 17.363 -20.806 -2.725 1.00 58.38 70 THR A CA 1
ATOM 578 C C . THR A 1 70 ? 16.883 -21.793 -1.656 1.00 58.38 70 THR A C 1
ATOM 580 O O . THR A 1 70 ? 17.591 -22.755 -1.363 1.00 58.38 70 THR A O 1
ATOM 583 N N . GLN A 1 71 ? 15.655 -21.649 -1.144 1.00 51.28 71 GLN A N 1
ATOM 584 C CA . GLN A 1 71 ? 15.095 -22.558 -0.136 1.00 51.28 71 GLN A CA 1
ATOM 585 C C . GLN A 1 71 ? 14.539 -23.880 -0.722 1.00 51.28 71 GLN A C 1
ATOM 587 O O . GLN A 1 71 ? 14.264 -24.806 0.033 1.00 51.28 71 GLN A O 1
ATOM 592 N N . TYR A 1 72 ? 14.368 -24.005 -2.048 1.00 52.94 72 TYR A N 1
ATOM 593 C CA . TYR A 1 72 ? 13.690 -25.161 -2.673 1.00 52.94 72 TYR A CA 1
ATOM 594 C C . TYR A 1 72 ? 14.623 -26.276 -3.186 1.00 52.94 72 TYR A C 1
ATOM 596 O O . TYR A 1 72 ? 14.151 -27.285 -3.714 1.00 52.94 72 TYR A O 1
ATOM 604 N N . SER A 1 73 ? 15.943 -26.121 -3.043 1.00 55.97 73 SER A N 1
ATOM 605 C CA . SER A 1 73 ? 16.933 -27.026 -3.654 1.00 55.97 73 SER A CA 1
ATOM 606 C 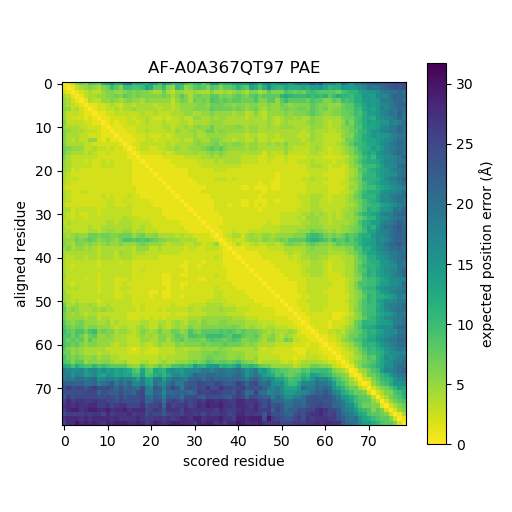C . SER A 1 73 ? 17.480 -28.126 -2.731 1.00 55.97 73 SER A C 1
ATOM 608 O O . SER A 1 73 ? 18.332 -28.892 -3.174 1.00 55.97 73 SER A O 1
ATOM 610 N N . SER A 1 74 ? 17.019 -28.252 -1.480 1.00 54.22 74 SER A N 1
ATOM 611 C CA . SER A 1 74 ? 17.560 -29.246 -0.530 1.00 54.22 74 SER A CA 1
ATOM 612 C C . SER A 1 74 ? 16.783 -30.567 -0.420 1.00 54.22 74 SER A C 1
ATOM 614 O O . SER A 1 74 ? 17.335 -31.521 0.113 1.00 54.22 74 SER A O 1
ATOM 616 N N . ASP A 1 75 ? 15.573 -30.690 -0.979 1.00 57.53 75 ASP A N 1
ATOM 617 C CA . ASP A 1 75 ? 14.712 -31.869 -0.731 1.00 57.53 75 ASP A CA 1
ATOM 618 C C . ASP A 1 75 ? 14.703 -32.926 -1.861 1.00 57.53 75 ASP A C 1
ATOM 620 O O . ASP A 1 75 ? 13.847 -33.810 -1.877 1.00 57.53 75 ASP A O 1
ATOM 624 N N . LYS A 1 76 ? 15.623 -32.871 -2.841 1.00 55.62 76 LYS A N 1
ATOM 625 C CA . LYS A 1 76 ? 15.641 -33.825 -3.982 1.00 55.62 76 LYS A CA 1
ATOM 626 C C . LYS A 1 76 ? 16.952 -34.574 -4.230 1.00 55.62 76 LYS A C 1
ATOM 628 O O . LYS A 1 76 ? 17.115 -35.159 -5.298 1.00 55.62 76 LYS A O 1
ATOM 633 N N . ALA A 1 77 ? 17.864 -34.610 -3.266 1.00 52.72 77 ALA A N 1
ATOM 634 C CA . ALA A 1 77 ? 19.117 -35.352 -3.393 1.00 52.72 77 ALA A CA 1
ATOM 635 C C . ALA A 1 77 ? 19.252 -36.433 -2.314 1.00 52.72 77 ALA A C 1
ATOM 637 O O . ALA A 1 77 ? 20.181 -36.375 -1.529 1.00 52.72 77 ALA A O 1
ATOM 638 N N . GLU A 1 78 ? 18.331 -37.398 -2.267 1.00 49.06 78 GLU A N 1
ATOM 639 C CA . GLU A 1 78 ? 18.587 -38.719 -1.666 1.00 49.06 78 GLU A CA 1
ATOM 640 C C . GLU A 1 78 ? 17.469 -39.699 -2.066 1.00 49.06 78 GLU A C 1
ATOM 642 O O . GLU A 1 78 ? 16.465 -39.862 -1.376 1.00 49.06 78 GLU A O 1
ATOM 647 N N . ASN A 1 79 ? 17.627 -40.324 -3.237 1.00 47.34 79 ASN A N 1
ATOM 648 C CA . ASN A 1 79 ? 17.044 -41.630 -3.551 1.00 47.34 79 ASN A CA 1
ATOM 649 C C . ASN A 1 79 ? 17.953 -42.392 -4.514 1.00 47.34 79 ASN A C 1
ATOM 651 O O . ASN A 1 79 ? 18.361 -41.779 -5.527 1.00 47.34 79 ASN A O 1
#

Nearest PDB structures (foldseek):
  9jyy-assembly1_M  TM=7.695E-01  e=8.083E+00  Escherichia phage T7
  3sqc-assembly2_B  TM=3.192E-01  e=3.111E+00  Alicyclobacillus acidocaldarius
  2sqc-assembly1_A  TM=3.127E-01  e=2.919E+00  Alicyclobacillus acidocaldarius
  1gsz-assembly1_A  TM=3.195E-01  e=4.558E+00  Alicyclobacillus acidocaldarius

Radius of gyration: 15.73 Å; Cα contacts (8 Å, |Δi|>4): 80; chains: 1; bounding box: 32×49×27 Å

Organism: NCBI:txid1844469

InterPro domains:
  IPR009317 ChaB [PF06150] (9-65)
  IPR037205 ChaB superfamily [G3DSA:1.10.1740.70] (2-65)
  IPR037205 ChaB superfamily [SSF140376] (2-65)

Foldseek 3Di:
DQDPDLVSDDPLDVVQADPVLSVQLRVQLNVQCVVPVDNVRSNVRSVVSSVVQWDQDPVRHIDGDPDPPVVPPPPPPDD

Solvent-accessible surface area (backbone atoms only — not comparable to full-atom values): 4745 Å² total; per-residue (Å²): 132,72,64,89,47,66,83,70,48,56,65,78,50,58,77,36,36,48,73,69,47,38,49,45,26,43,54,38,23,36,53,33,31,72,74,65,72,35,65,72,57,8,52,54,49,9,54,50,56,31,53,72,54,30,44,77,46,97,86,70,36,47,41,75,49,83,77,80,67,79,81,73,74,76,87,80,84,85,132

Mean predicted aligned error: 7.63 Å

Sequence (79 aa):
MPYKQINDLPDSVKNNLPKHAQEIFQAAFNNAEEEYGEEERAFRVAWSAVKRDYEKGDDGHWHKKPEDITQYSSDKAEN

pLDDT: mean 84.16, std 13.31, range [47.34, 94.38]

Secondary structure (DSSP, 8-state):
---SSGGGS-HHHHTTS-HHHHHHHHHHHHHHHHHH--HHHHHHHHHHHHHHHEEE-TTSSEEEPPP-GGGGSSSSS--